Protein AF-A0A8J3CSB4-F1 (afdb_monomer_lite)

Foldseek 3Di:
DPPQQAAPDWWDDDDQWIWAAARSDNVDTAIEGPVLVVVCVVVAPPPRPWHWHWDADPPGDIFIWTQGPPPGIDTPLCSSVVHDPVWDKDQCDPDRRYSYVVRIDTCDPVNVVVVVVVPDDDDPPPPDDPPDDDDDD

Secondary structure (DSSP, 8-state):
--------PPPEEETTEEEEEBTT-TT-EEEEEHHHHHHHHHHSTTGGGSPEEEEE-TTS-EEEEEEETTTEEEEHHHHHHT--TTS-EEESSS-TTB--GGGEEE--HHHHHHHHHHHSPPPP---------PPP-

pLDDT: mean 79.9, std 17.52, range [38.91, 97.62]

Radius of gyration: 22.51 Å; chains: 1; bounding box: 63×38×72 Å

Sequence (137 aa):
MTKSYKTNRTPYFTGPNVYVPISNRSDRWAIIDRVDFYHLQQRIIDVTKLPWFVNRGGGGTEYVRVNIPGVGVTQLSRLIMGEPPHNQIKHLNSDRLDFRRANLGLLDSEDVRRVYKQRLPQPPLDNGSEISATPAG

Organism: NCBI:txid1479486

Structure (mmCIF, N/CA/C/O backbone):
data_AF-A0A8J3CSB4-F1
#
_entry.id   AF-A0A8J3CSB4-F1
#
loop_
_atom_site.group_PDB
_atom_site.id
_atom_site.type_symbol
_atom_site.label_atom_id
_atom_site.label_alt_id
_atom_site.label_comp_id
_atom_site.label_asym_id
_atom_site.label_entity_id
_atom_site.label_seq_id
_atom_site.pdbx_PDB_ins_code
_atom_site.Cartn_x
_atom_site.Cartn_y
_atom_site.Cartn_z
_atom_site.occupancy
_atom_site.B_iso_or_equiv
_atom_site.auth_seq_id
_atom_site.auth_comp_id
_atom_site.auth_asym_id
_atom_site.auth_atom_id
_atom_site.pdbx_PDB_model_num
ATOM 1 N N . MET A 1 1 ? -8.279 25.105 -6.684 1.00 38.91 1 MET A N 1
ATOM 2 C CA . MET A 1 1 ? -9.063 24.620 -5.524 1.00 38.91 1 MET A CA 1
ATOM 3 C C . MET A 1 1 ? -8.829 23.126 -5.343 1.00 38.91 1 MET A C 1
ATOM 5 O O . MET A 1 1 ? -9.387 22.330 -6.087 1.00 38.91 1 MET A O 1
ATOM 9 N N . THR A 1 2 ? -7.977 22.724 -4.403 1.00 42.03 2 THR A N 1
ATOM 10 C CA . THR A 1 2 ? -7.761 21.304 -4.086 1.00 42.03 2 THR A CA 1
ATOM 11 C C . THR A 1 2 ? -8.875 20.871 -3.138 1.00 42.03 2 THR A C 1
ATOM 13 O O . THR A 1 2 ? -8.895 21.302 -1.988 1.00 42.03 2 THR A O 1
ATOM 16 N N . LYS A 1 3 ? -9.844 20.073 -3.609 1.00 47.38 3 LYS A N 1
ATOM 17 C CA . LYS A 1 3 ? -10.844 19.466 -2.717 1.00 47.38 3 LYS A CA 1
ATOM 18 C C . LYS A 1 3 ? -10.093 18.614 -1.689 1.00 47.38 3 LYS A C 1
ATOM 20 O O . LYS A 1 3 ? -9.431 17.644 -2.051 1.00 47.38 3 LYS A O 1
ATOM 25 N N . SER A 1 4 ? -10.140 19.023 -0.424 1.00 47.09 4 SER A N 1
ATOM 26 C CA . SER A 1 4 ? -9.569 18.256 0.680 1.00 47.09 4 SER A CA 1
ATOM 27 C C . SER A 1 4 ? -10.526 17.114 0.992 1.00 47.09 4 SER A C 1
ATOM 29 O O . SER A 1 4 ? -11.551 17.302 1.643 1.00 47.09 4 SER A O 1
ATOM 31 N N . TYR A 1 5 ? -10.239 15.937 0.448 1.00 52.41 5 TYR A N 1
ATOM 32 C CA . TYR A 1 5 ? -10.991 14.731 0.755 1.00 52.41 5 TYR A CA 1
ATOM 33 C C . TYR A 1 5 ? -10.506 14.207 2.113 1.00 52.41 5 TYR A C 1
ATOM 35 O O . TYR A 1 5 ? -9.450 13.582 2.219 1.00 52.41 5 TYR A O 1
ATOM 43 N N . LYS A 1 6 ? -11.256 14.509 3.177 1.00 55.16 6 LYS A N 1
ATOM 44 C CA . LYS A 1 6 ? -11.131 13.814 4.462 1.00 55.16 6 LYS A CA 1
ATOM 45 C C . LYS A 1 6 ? -12.082 12.622 4.429 1.00 55.16 6 LYS A C 1
ATOM 47 O O . LYS A 1 6 ? -13.295 12.792 4.392 1.00 55.16 6 LYS A O 1
ATOM 52 N N . THR A 1 7 ? -11.532 11.414 4.387 1.00 61.78 7 THR A N 1
ATOM 53 C CA . THR A 1 7 ? -12.312 10.181 4.544 1.00 61.78 7 THR A CA 1
ATOM 54 C C . THR A 1 7 ? -12.507 9.914 6.037 1.00 61.78 7 THR A C 1
ATOM 56 O O . THR A 1 7 ? -11.526 9.742 6.747 1.00 61.78 7 THR A O 1
ATOM 59 N N . ASN A 1 8 ? -13.756 9.850 6.513 1.00 68.88 8 ASN A N 1
ATOM 60 C CA . ASN A 1 8 ? -14.084 9.413 7.885 1.00 68.88 8 ASN A CA 1
ATOM 61 C C . ASN A 1 8 ? -14.082 7.880 8.034 1.00 68.88 8 ASN A C 1
ATOM 63 O O . ASN A 1 8 ? -14.470 7.345 9.068 1.00 68.88 8 ASN A O 1
ATOM 67 N N . ARG A 1 9 ? -13.699 7.161 6.976 1.00 85.19 9 ARG A N 1
ATOM 68 C CA . ARG A 1 9 ? -13.636 5.701 6.969 1.00 85.19 9 ARG A CA 1
ATOM 69 C C . ARG A 1 9 ? -12.365 5.247 7.675 1.00 85.19 9 ARG A C 1
ATOM 71 O O . ARG A 1 9 ? -11.304 5.832 7.463 1.00 85.19 9 ARG A O 1
ATOM 78 N N . THR A 1 10 ? -12.481 4.186 8.457 1.00 88.88 10 THR A N 1
ATOM 79 C CA . THR A 1 10 ? -11.363 3.494 9.098 1.00 88.88 10 THR A CA 1
ATOM 80 C C . THR A 1 10 ? -11.033 2.209 8.338 1.00 88.88 10 THR A C 1
ATOM 82 O O . THR A 1 10 ? -11.889 1.687 7.616 1.00 88.88 10 THR A O 1
ATOM 85 N N . PRO A 1 11 ? -9.799 1.689 8.457 1.00 92.88 11 PRO A N 1
ATOM 86 C CA . PRO A 1 11 ? -9.477 0.370 7.935 1.00 92.88 11 PRO A CA 1
ATOM 87 C C . PRO A 1 11 ? -10.389 -0.716 8.518 1.00 92.88 11 PRO A C 1
ATOM 89 O O . PRO A 1 11 ? -10.750 -0.650 9.694 1.00 92.88 11 PRO A O 1
ATOM 92 N N . TYR A 1 12 ? -10.717 -1.734 7.723 1.00 94.69 12 TYR A N 1
ATOM 93 C CA . TYR A 1 12 ? -11.449 -2.912 8.199 1.00 94.69 12 TYR A CA 1
ATOM 94 C C . TYR A 1 12 ? -10.765 -4.217 7.785 1.00 94.69 12 TYR A C 1
ATOM 96 O O . TYR A 1 12 ? -9.978 -4.264 6.839 1.00 94.69 12 TYR A O 1
ATOM 104 N N . PHE A 1 13 ? -11.071 -5.286 8.519 1.00 96.44 13 PHE A N 1
ATOM 105 C CA . PHE A 1 13 ? -10.391 -6.576 8.432 1.00 96.44 13 PHE A CA 1
ATOM 106 C C . PHE A 1 13 ? -11.368 -7.646 7.949 1.00 96.44 13 PHE A C 1
ATOM 108 O O . PHE A 1 13 ? -12.451 -7.792 8.511 1.00 96.44 13 PHE A O 1
ATOM 115 N N . THR A 1 14 ? -10.980 -8.427 6.942 1.00 96.00 14 THR A N 1
ATOM 116 C CA . THR A 1 14 ? -11.764 -9.587 6.491 1.00 96.00 14 THR A CA 1
ATOM 117 C C . THR A 1 14 ? -10.841 -10.698 6.004 1.00 96.00 14 THR A C 1
ATOM 119 O O . THR A 1 14 ? -10.006 -10.502 5.119 1.00 96.00 14 THR A O 1
ATOM 122 N N . GLY A 1 15 ? -10.940 -11.868 6.644 1.00 94.88 15 GLY A N 1
ATOM 123 C CA . GLY A 1 15 ? -10.045 -12.998 6.392 1.00 94.88 15 GLY A CA 1
ATOM 124 C C . GLY A 1 15 ? -8.562 -12.595 6.474 1.00 94.88 15 GLY A C 1
ATOM 125 O O . GLY A 1 15 ? -8.185 -11.873 7.400 1.00 94.88 15 GLY A O 1
ATOM 126 N N . PRO A 1 16 ? -7.712 -12.995 5.516 1.00 96.69 16 PRO A N 1
ATOM 127 C CA . PRO A 1 16 ? -6.290 -12.651 5.526 1.00 96.69 16 PRO A CA 1
ATOM 128 C C . PRO A 1 16 ? -6.004 -11.195 5.135 1.00 96.69 16 PRO A C 1
ATOM 130 O O . PRO A 1 16 ? -4.843 -10.805 5.125 1.00 96.69 16 PRO A O 1
ATOM 133 N N . ASN A 1 17 ? -7.023 -10.384 4.833 1.00 97.56 17 ASN A N 1
ATOM 134 C CA . ASN A 1 17 ? -6.853 -9.074 4.213 1.00 97.56 17 ASN A CA 1
ATOM 135 C C . ASN A 1 17 ? -7.269 -7.925 5.140 1.00 97.56 17 ASN A C 1
ATOM 137 O O . ASN A 1 17 ? -8.152 -8.060 5.998 1.00 97.56 17 ASN A O 1
ATOM 141 N N . VAL A 1 18 ? -6.662 -6.767 4.898 1.00 97.31 18 VAL A N 1
ATOM 142 C CA . VAL A 1 18 ? -7.040 -5.469 5.460 1.00 97.31 18 VAL A CA 1
ATOM 143 C C . VAL A 1 18 ? -7.363 -4.531 4.311 1.00 97.31 18 VAL A C 1
ATOM 145 O O . VAL A 1 18 ? -6.656 -4.489 3.305 1.00 97.31 18 VAL A O 1
ATOM 148 N N . TYR A 1 19 ? -8.444 -3.782 4.468 1.00 96.44 19 TYR A N 1
ATOM 149 C CA . TYR A 1 19 ? -8.913 -2.810 3.498 1.00 96.44 19 TYR A CA 1
ATOM 150 C C . TYR A 1 19 ? -8.696 -1.427 4.082 1.00 96.44 19 TYR A C 1
ATOM 152 O O . TYR A 1 19 ? -9.254 -1.098 5.128 1.00 96.44 19 TYR A O 1
ATOM 160 N N . VAL A 1 20 ? -7.886 -0.614 3.410 1.00 94.69 20 VAL A N 1
ATOM 161 C CA . VAL A 1 20 ? -7.469 0.708 3.884 1.00 94.69 20 VAL A CA 1
ATOM 162 C C . VAL A 1 20 ? -8.036 1.790 2.965 1.00 94.69 20 VAL A C 1
ATOM 164 O O . VAL A 1 20 ? -7.870 1.708 1.747 1.00 94.69 20 VAL A O 1
ATOM 167 N N . PRO A 1 21 ? -8.740 2.802 3.494 1.00 94.44 21 PRO A N 1
ATOM 168 C CA . PRO A 1 21 ? -9.424 3.773 2.654 1.00 94.44 21 PRO A CA 1
ATOM 169 C C . PRO A 1 21 ? -8.428 4.721 1.982 1.00 94.44 21 PRO A C 1
ATOM 171 O O . PRO A 1 21 ? -7.529 5.266 2.623 1.00 94.44 21 PRO A O 1
ATOM 174 N N . ILE A 1 22 ? -8.633 4.984 0.689 1.00 93.69 22 ILE A N 1
ATOM 175 C CA . ILE A 1 22 ? -7.851 5.989 -0.035 1.00 93.69 22 ILE A CA 1
ATOM 176 C C . ILE A 1 22 ? -8.393 7.380 0.298 1.00 93.69 22 ILE A C 1
ATOM 178 O O . ILE A 1 22 ? -9.565 7.685 0.067 1.00 93.69 22 ILE A O 1
ATOM 182 N N . SER A 1 23 ? -7.534 8.250 0.821 1.00 91.56 23 SER A N 1
ATOM 183 C CA . SER A 1 23 ? -7.922 9.569 1.314 1.00 91.56 23 SER A CA 1
ATOM 184 C C . SER A 1 23 ? -8.469 10.467 0.213 1.00 91.56 23 SER A C 1
ATOM 186 O O . SER A 1 23 ? -9.489 11.110 0.418 1.00 91.56 23 SER A O 1
ATOM 188 N N . ASN A 1 24 ? -7.861 10.466 -0.976 1.00 91.31 24 ASN A N 1
ATOM 189 C CA . ASN A 1 24 ? -8.304 11.276 -2.116 1.00 91.31 24 ASN A CA 1
ATOM 190 C C . ASN A 1 24 ? -9.266 10.569 -3.086 1.00 91.31 24 ASN A C 1
ATOM 192 O O . ASN A 1 24 ? -9.489 11.087 -4.180 1.00 91.31 24 ASN A O 1
ATOM 196 N N . ARG A 1 25 ? -9.819 9.405 -2.714 1.00 88.94 25 ARG A N 1
ATOM 197 C CA . ARG A 1 25 ? -10.827 8.658 -3.491 1.00 88.94 25 ARG A CA 1
ATOM 198 C C . ARG A 1 25 ? -11.814 7.968 -2.547 1.00 88.94 25 ARG A C 1
ATOM 200 O O . ARG A 1 25 ? -11.564 6.866 -2.060 1.00 88.94 25 ARG A O 1
ATOM 207 N N . SER A 1 26 ? -12.931 8.638 -2.267 1.00 85.25 26 SER A N 1
ATOM 208 C CA . SER A 1 26 ? -13.919 8.231 -1.254 1.00 85.25 26 SER A CA 1
ATOM 209 C C . SER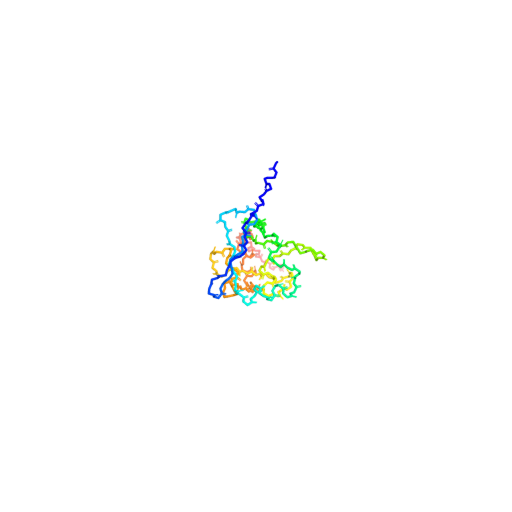 A 1 26 ? -14.643 6.914 -1.544 1.00 85.25 26 SER A C 1
ATOM 211 O O . SER A 1 26 ? -15.299 6.381 -0.660 1.00 85.25 26 SER A O 1
ATOM 213 N N . ASP A 1 27 ? -14.536 6.386 -2.755 1.00 89.12 27 ASP A N 1
ATOM 214 C CA . ASP A 1 27 ? -15.132 5.134 -3.229 1.00 89.12 27 ASP A CA 1
ATOM 215 C C . ASP A 1 27 ? -14.119 3.976 -3.280 1.00 89.12 27 ASP A C 1
ATOM 217 O O . ASP A 1 27 ? -14.490 2.824 -3.481 1.00 89.12 27 ASP A O 1
ATOM 221 N N . ARG A 1 28 ? -12.828 4.256 -3.064 1.00 93.19 28 ARG A N 1
ATOM 222 C CA . ARG A 1 28 ? -11.743 3.286 -3.259 1.00 93.19 28 ARG A CA 1
ATOM 223 C C . ARG A 1 28 ? -11.095 2.864 -1.942 1.00 93.19 28 ARG A C 1
ATOM 225 O O . ARG A 1 28 ? -11.004 3.649 -0.991 1.00 93.19 28 ARG A O 1
ATOM 232 N N . TRP A 1 29 ? -10.600 1.630 -1.941 1.00 95.88 29 TRP A N 1
ATOM 233 C CA . TRP A 1 29 ? -9.859 0.996 -0.855 1.00 95.88 29 TRP A CA 1
ATOM 234 C C . TRP A 1 29 ? -8.608 0.329 -1.424 1.00 95.88 29 TRP A C 1
ATOM 236 O O . TRP A 1 29 ? -8.658 -0.220 -2.521 1.00 95.88 29 TRP A O 1
ATOM 246 N N . ALA A 1 30 ? -7.505 0.391 -0.686 1.00 95.88 30 ALA A N 1
ATOM 247 C CA . ALA A 1 30 ? -6.347 -0.458 -0.902 1.00 95.88 30 ALA A CA 1
ATOM 248 C C . ALA A 1 30 ? -6.519 -1.773 -0.141 1.00 95.88 30 ALA A C 1
ATOM 250 O O . ALA A 1 30 ? -7.010 -1.767 0.987 1.00 95.88 30 ALA A O 1
ATOM 251 N N . ILE A 1 31 ? -6.099 -2.876 -0.747 1.00 97.38 31 ILE A N 1
ATOM 252 C CA . IL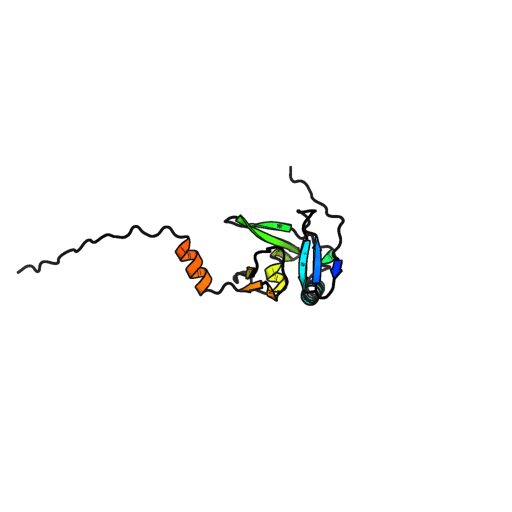E A 1 31 ? -6.112 -4.213 -0.155 1.00 97.38 31 ILE A CA 1
ATOM 253 C C . ILE A 1 31 ? -4.675 -4.566 0.208 1.00 97.38 31 ILE A C 1
ATOM 255 O O . ILE A 1 31 ? -3.779 -4.396 -0.611 1.00 97.38 31 ILE A O 1
ATOM 259 N N . ILE A 1 32 ? -4.439 -5.048 1.420 1.00 96.75 32 ILE A N 1
ATOM 260 C CA . ILE A 1 32 ? -3.118 -5.470 1.896 1.00 96.75 32 ILE A CA 1
ATOM 261 C C . ILE A 1 32 ? -3.260 -6.750 2.718 1.00 96.75 32 ILE A C 1
ATOM 263 O O . ILE A 1 32 ? -4.277 -6.952 3.387 1.00 96.75 32 ILE A O 1
ATOM 267 N N . ASP A 1 33 ? -2.243 -7.611 2.680 1.00 97.62 33 ASP A N 1
ATOM 268 C CA . ASP A 1 33 ? -2.192 -8.780 3.554 1.00 97.62 33 ASP A CA 1
ATOM 269 C C . ASP A 1 33 ? -2.121 -8.338 5.021 1.00 97.62 33 ASP A C 1
ATOM 271 O O . ASP A 1 33 ? -1.387 -7.421 5.396 1.00 97.62 33 ASP A O 1
ATOM 275 N N . ARG A 1 34 ? -2.879 -9.007 5.888 1.00 96.38 34 ARG A N 1
ATOM 276 C CA . ARG A 1 34 ? -2.982 -8.664 7.313 1.00 96.38 34 ARG A CA 1
ATOM 277 C C . ARG A 1 34 ? -1.631 -8.707 8.020 1.00 96.38 34 ARG A C 1
ATOM 279 O O . ARG A 1 34 ? -1.359 -7.850 8.856 1.00 96.38 34 ARG A O 1
ATOM 286 N N . VAL A 1 35 ? -0.784 -9.670 7.664 1.00 95.62 35 VAL A N 1
ATOM 287 C CA . VAL A 1 35 ? 0.579 -9.786 8.200 1.00 95.62 35 VAL A CA 1
ATOM 288 C C . VAL A 1 35 ? 1.413 -8.557 7.831 1.00 95.62 35 VAL A C 1
ATOM 290 O O . VAL A 1 35 ? 2.023 -7.947 8.706 1.00 95.62 35 VAL A O 1
ATOM 293 N N . ASP A 1 36 ? 1.377 -8.135 6.566 1.00 95.12 36 ASP A N 1
ATOM 294 C CA . ASP A 1 36 ? 2.108 -6.951 6.109 1.00 95.12 36 ASP A CA 1
ATOM 295 C C . ASP A 1 36 ? 1.561 -5.665 6.738 1.00 95.12 36 ASP A C 1
ATOM 297 O O . ASP A 1 36 ? 2.337 -4.799 7.138 1.00 95.12 36 ASP A O 1
ATOM 301 N N . PHE A 1 37 ? 0.243 -5.556 6.924 1.00 94.38 37 PHE A N 1
ATOM 302 C CA . PHE A 1 37 ? -0.355 -4.430 7.644 1.00 94.38 37 PHE A CA 1
ATOM 303 C C . PHE A 1 37 ? 0.177 -4.312 9.081 1.00 94.38 37 PHE A C 1
ATOM 305 O O . PHE A 1 37 ? 0.531 -3.217 9.520 1.00 94.38 37 PHE A O 1
ATOM 312 N N . TYR A 1 38 ? 0.294 -5.429 9.806 1.00 93.25 38 TYR A N 1
ATOM 313 C CA . TYR A 1 38 ? 0.878 -5.423 11.150 1.00 93.25 38 TYR A CA 1
ATOM 314 C C . TYR A 1 38 ? 2.373 -5.097 11.141 1.00 93.25 38 TYR A C 1
ATOM 316 O O . TYR A 1 38 ? 2.826 -4.340 11.999 1.00 93.25 38 TYR A O 1
ATOM 324 N N . HIS A 1 39 ? 3.135 -5.587 10.162 1.00 91.69 39 HIS A N 1
ATOM 325 C CA . HIS A 1 39 ? 4.537 -5.191 10.012 1.00 91.69 39 HIS A CA 1
ATOM 326 C C . HIS A 1 39 ? 4.684 -3.684 9.767 1.00 91.69 39 HIS A C 1
ATOM 328 O O . HIS A 1 39 ? 5.581 -3.059 10.334 1.00 91.69 39 HIS A O 1
ATOM 334 N N . LEU A 1 40 ? 3.794 -3.076 8.974 1.00 89.81 40 LEU A N 1
ATOM 335 C CA . LEU A 1 40 ? 3.768 -1.623 8.800 1.00 89.81 40 LEU A CA 1
ATOM 336 C C . LEU A 1 40 ? 3.460 -0.910 10.119 1.00 89.81 40 LEU A C 1
ATOM 338 O O . LEU A 1 40 ? 4.167 0.032 10.454 1.00 89.81 40 LEU A O 1
ATOM 342 N N . GLN A 1 41 ? 2.477 -1.384 10.890 1.00 88.75 41 GLN A N 1
ATOM 343 C CA . GLN A 1 41 ? 2.129 -0.820 12.202 1.00 88.75 41 GLN A CA 1
ATOM 344 C C . GLN A 1 41 ? 3.293 -0.888 13.209 1.00 88.75 41 GLN A C 1
ATOM 346 O O . GLN A 1 41 ? 3.432 -0.005 14.048 1.00 88.75 41 GLN A O 1
ATOM 351 N N . GLN A 1 42 ? 4.124 -1.931 13.148 1.00 86.62 42 GLN A N 1
ATOM 352 C CA . GLN A 1 42 ? 5.294 -2.074 14.024 1.00 86.62 42 GLN A CA 1
ATOM 353 C C . GLN A 1 42 ? 6.455 -1.158 13.617 1.00 86.62 42 GLN A C 1
ATOM 355 O O . GLN A 1 42 ? 7.215 -0.709 14.471 1.00 86.62 42 GLN A O 1
ATOM 360 N N . ARG A 1 43 ? 6.614 -0.898 12.314 1.00 82.25 43 ARG A N 1
ATOM 361 C CA . ARG A 1 43 ? 7.720 -0.095 11.760 1.00 82.25 43 ARG A CA 1
ATOM 362 C C . ARG A 1 43 ? 7.404 1.395 11.687 1.00 82.25 43 ARG A C 1
ATOM 364 O O . ARG A 1 43 ? 8.315 2.216 11.682 1.00 82.25 43 ARG A O 1
ATOM 371 N N . ILE A 1 44 ? 6.128 1.735 11.558 1.00 80.88 44 ILE A N 1
ATOM 372 C CA . ILE A 1 44 ? 5.635 3.081 11.298 1.00 80.88 44 ILE A CA 1
ATOM 373 C C . ILE A 1 44 ? 4.635 3.431 12.397 1.00 80.88 44 ILE A C 1
ATOM 375 O O . ILE A 1 44 ? 3.746 2.639 12.695 1.00 80.88 44 ILE A O 1
ATOM 379 N N . ILE A 1 45 ? 4.751 4.631 12.978 1.00 69.50 45 ILE A N 1
ATOM 380 C CA . ILE A 1 45 ? 3.776 5.136 13.954 1.00 69.50 45 ILE A CA 1
ATOM 381 C C . ILE A 1 45 ? 2.370 5.071 13.341 1.00 69.50 45 ILE A C 1
ATOM 383 O O . ILE A 1 45 ? 2.121 5.650 12.287 1.00 69.50 45 ILE A O 1
ATOM 387 N N . ASP A 1 46 ? 1.491 4.347 14.033 1.00 83.00 46 ASP A N 1
ATOM 388 C CA . ASP A 1 46 ? 0.064 4.145 13.780 1.00 83.00 46 ASP A CA 1
ATOM 389 C C . ASP A 1 46 ? -0.398 4.305 12.319 1.00 83.00 46 ASP A C 1
ATOM 391 O O . ASP A 1 46 ? -0.983 5.322 11.934 1.00 83.00 46 ASP A O 1
ATOM 395 N N . VAL A 1 47 ? -0.179 3.265 11.503 1.00 84.19 47 VAL A N 1
ATOM 396 C CA . VAL A 1 47 ? -0.512 3.241 10.069 1.00 84.19 47 VAL A CA 1
ATOM 397 C C . VAL A 1 47 ? -2.000 3.497 9.808 1.00 84.19 47 VAL A C 1
ATOM 399 O O . VAL A 1 47 ? -2.357 3.988 8.737 1.00 84.19 47 VAL A O 1
ATOM 402 N N . THR A 1 48 ? -2.867 3.226 10.792 1.00 83.81 48 THR A N 1
ATOM 403 C CA . THR A 1 48 ? -4.314 3.484 10.709 1.00 83.81 48 THR A CA 1
ATOM 404 C C . THR A 1 48 ? -4.653 4.974 10.641 1.00 83.81 48 THR A C 1
ATOM 406 O O . THR A 1 48 ? -5.711 5.341 10.130 1.00 83.81 48 THR A O 1
ATOM 409 N N . LYS A 1 49 ? -3.753 5.837 11.128 1.00 84.44 49 LYS A N 1
ATOM 410 C CA . LYS A 1 49 ? -3.902 7.299 11.130 1.00 84.44 49 LYS A CA 1
ATOM 411 C C . LYS A 1 49 ? -3.206 7.968 9.952 1.00 84.44 49 LYS A C 1
ATOM 413 O O . LYS A 1 49 ? -3.354 9.176 9.763 1.00 84.44 49 LYS A O 1
ATOM 418 N N . LEU A 1 50 ? -2.447 7.213 9.160 1.00 86.31 50 LEU A N 1
ATOM 419 C CA . LEU A 1 50 ? -1.740 7.766 8.017 1.00 86.31 50 LEU A CA 1
ATOM 420 C C . LEU A 1 50 ? -2.675 7.871 6.811 1.00 86.31 50 LEU A C 1
ATOM 422 O O . LEU A 1 50 ? -3.283 6.877 6.415 1.00 86.31 50 LEU A O 1
ATOM 426 N N . PRO A 1 51 ? -2.778 9.048 6.175 1.00 89.12 51 PRO A N 1
ATOM 427 C CA . PRO A 1 51 ? -3.569 9.191 4.965 1.00 89.12 51 PRO A CA 1
ATOM 428 C C . PRO A 1 51 ? -2.853 8.555 3.764 1.00 89.12 51 PRO A C 1
ATOM 430 O O . PRO A 1 51 ? -1.675 8.820 3.503 1.00 89.12 51 PRO A O 1
ATOM 433 N N . TRP A 1 52 ? -3.574 7.712 3.021 1.00 91.94 52 TRP A N 1
ATOM 434 C CA . TRP A 1 52 ? -3.078 7.016 1.831 1.00 91.94 52 TRP A CA 1
ATOM 435 C C . TRP A 1 52 ? -3.623 7.709 0.585 1.00 91.94 52 TRP A C 1
ATOM 437 O O . TRP A 1 52 ? -4.835 7.838 0.418 1.00 91.94 52 TRP A O 1
ATOM 447 N N . PHE A 1 53 ? -2.749 8.156 -0.313 1.00 93.31 53 PHE A N 1
ATOM 448 C CA . PHE A 1 53 ? -3.158 8.924 -1.492 1.00 93.31 53 PHE A CA 1
ATOM 449 C C . PHE A 1 53 ? -2.795 8.201 -2.774 1.00 93.31 53 PHE A C 1
ATOM 451 O O . PHE A 1 53 ? -1.644 7.809 -2.953 1.00 93.31 53 PHE A O 1
ATOM 458 N N . VAL A 1 54 ? -3.736 8.123 -3.712 1.00 93.38 54 VAL A N 1
ATOM 459 C CA . VAL A 1 54 ? -3.415 7.742 -5.088 1.00 93.38 54 VAL A CA 1
ATOM 460 C C . VAL A 1 54 ? -2.825 8.946 -5.808 1.00 93.38 54 VAL A C 1
ATOM 462 O O . VAL A 1 54 ? -3.459 9.996 -5.911 1.00 93.38 54 VAL A O 1
ATOM 465 N N . ASN A 1 55 ? -1.623 8.774 -6.335 1.00 92.50 55 ASN A N 1
ATOM 466 C CA . ASN A 1 55 ? -0.925 9.727 -7.179 1.00 92.50 55 ASN A CA 1
ATOM 467 C C . ASN A 1 55 ? -0.758 9.163 -8.591 1.00 92.50 55 ASN A C 1
ATOM 469 O O . ASN A 1 55 ? -0.828 7.955 -8.799 1.00 92.50 55 ASN A O 1
ATOM 473 N N . ARG A 1 56 ? -0.486 10.047 -9.554 1.00 87.75 56 ARG A N 1
ATOM 474 C CA . ARG A 1 56 ? -0.077 9.686 -10.916 1.00 87.75 56 ARG A CA 1
ATOM 475 C C . ARG A 1 56 ? 1.389 10.042 -11.119 1.00 87.75 56 ARG A C 1
ATOM 477 O O . ARG A 1 56 ? 1.805 11.149 -10.784 1.00 87.75 56 ARG A O 1
ATOM 484 N N . GLY A 1 57 ? 2.170 9.087 -11.609 1.00 80.25 57 GLY A N 1
ATOM 485 C CA . GLY A 1 57 ? 3.557 9.284 -12.019 1.00 80.25 57 GLY A CA 1
ATOM 486 C C . GLY A 1 57 ? 3.666 9.761 -13.467 1.00 80.25 57 GLY A C 1
ATOM 487 O O . GLY A 1 57 ? 2.665 9.882 -14.179 1.00 80.25 57 GLY A O 1
ATOM 488 N N . GLY A 1 58 ? 4.902 9.994 -13.916 1.00 71.56 58 GLY A N 1
ATOM 489 C CA . GLY A 1 58 ? 5.189 10.234 -15.331 1.00 71.56 58 GLY A CA 1
ATOM 490 C C . GLY A 1 58 ? 4.710 9.058 -16.190 1.00 71.56 58 GLY A C 1
ATOM 491 O O . GLY A 1 58 ? 4.923 7.900 -15.836 1.00 71.56 58 GLY A O 1
ATOM 492 N N . GLY A 1 59 ? 4.011 9.349 -17.290 1.00 71.25 59 GLY A N 1
ATOM 493 C CA . GLY A 1 59 ? 3.407 8.327 -18.156 1.00 71.25 59 GLY A CA 1
ATOM 494 C C . GLY A 1 59 ? 2.043 7.797 -17.693 1.00 71.25 59 GLY A C 1
ATOM 495 O O . GLY A 1 59 ? 1.571 6.808 -18.243 1.00 71.25 59 GLY A O 1
ATOM 496 N N . GLY A 1 60 ? 1.405 8.428 -16.698 1.00 77.25 60 GLY A N 1
ATOM 497 C CA . GLY A 1 60 ? 0.016 8.144 -16.309 1.00 77.25 60 GLY A CA 1
ATOM 498 C C . GLY A 1 60 ? -0.172 6.996 -15.312 1.00 77.25 60 GLY A C 1
ATOM 499 O O . GLY A 1 60 ? -1.297 6.746 -14.885 1.00 77.25 60 GLY A O 1
ATOM 500 N N . THR A 1 61 ? 0.905 6.328 -14.894 1.00 81.50 61 THR A N 1
ATOM 501 C CA . THR A 1 61 ? 0.841 5.207 -13.946 1.00 81.50 61 THR A CA 1
ATOM 502 C C . THR A 1 61 ? 0.387 5.671 -12.563 1.00 81.50 61 THR A C 1
ATOM 504 O O . THR A 1 61 ? 1.008 6.548 -11.960 1.00 81.50 61 THR A O 1
ATOM 507 N N . GLU A 1 62 ? -0.677 5.063 -12.040 1.00 88.81 62 GLU A N 1
ATOM 508 C CA . GLU A 1 62 ? -1.163 5.318 -10.683 1.00 88.81 62 GLU A CA 1
ATOM 509 C C . GLU A 1 62 ? -0.368 4.520 -9.641 1.00 88.81 62 GLU A C 1
ATOM 511 O O . GLU A 1 62 ? -0.029 3.357 -9.860 1.00 88.81 62 GLU A O 1
ATOM 516 N N . TYR A 1 63 ? -0.078 5.149 -8.503 1.00 90.00 63 TYR A N 1
ATOM 517 C CA . TYR A 1 63 ? 0.562 4.522 -7.345 1.00 90.00 63 TYR A CA 1
ATOM 518 C C . TYR A 1 63 ? 0.002 5.102 -6.047 1.00 90.00 63 TYR A C 1
ATOM 520 O O . TYR A 1 63 ? -0.468 6.241 -6.022 1.00 90.00 63 TYR A O 1
ATOM 528 N N . VAL A 1 64 ? 0.079 4.348 -4.949 1.00 93.38 64 VAL A N 1
ATOM 529 C CA . VAL A 1 64 ? -0.293 4.856 -3.622 1.00 93.38 64 VAL A CA 1
ATOM 530 C C . VAL A 1 64 ? 0.941 5.386 -2.904 1.00 93.38 64 VAL A C 1
ATOM 532 O O . VAL A 1 64 ? 1.942 4.680 -2.759 1.00 93.38 64 VAL A O 1
ATOM 535 N N . ARG A 1 65 ? 0.865 6.637 -2.445 1.00 93.12 65 ARG A N 1
ATOM 536 C CA . ARG A 1 65 ? 1.845 7.246 -1.545 1.00 93.12 65 ARG A CA 1
ATOM 537 C C . ARG A 1 65 ? 1.311 7.327 -0.123 1.00 93.12 65 ARG A C 1
ATOM 539 O O . ARG A 1 65 ? 0.120 7.563 0.093 1.00 93.12 65 ARG A O 1
ATOM 546 N N . VAL A 1 66 ? 2.233 7.229 0.820 1.00 90.94 66 VAL A N 1
ATOM 547 C CA . VAL A 1 66 ? 2.005 7.457 2.245 1.00 90.94 66 VAL A CA 1
ATOM 548 C C . VAL A 1 66 ? 2.979 8.538 2.702 1.00 90.94 66 VAL A C 1
ATOM 550 O O . VAL A 1 66 ? 4.136 8.552 2.275 1.00 90.94 66 VAL A O 1
ATOM 553 N N . ASN A 1 67 ? 2.505 9.471 3.527 1.00 88.00 67 ASN A N 1
ATOM 554 C CA . ASN A 1 67 ? 3.364 10.447 4.191 1.00 88.00 67 ASN A CA 1
ATOM 555 C C . ASN A 1 67 ? 3.623 9.973 5.621 1.00 88.00 67 ASN A C 1
ATOM 557 O O . ASN A 1 67 ? 2.694 9.951 6.427 1.00 88.00 67 ASN A O 1
ATOM 561 N N . ILE A 1 68 ? 4.857 9.574 5.910 1.00 86.06 68 ILE A N 1
ATOM 562 C CA . ILE A 1 68 ? 5.265 9.089 7.224 1.00 86.06 68 ILE A CA 1
ATOM 563 C C . ILE A 1 68 ? 5.853 10.269 8.014 1.00 86.06 68 ILE A C 1
ATOM 565 O O . ILE A 1 68 ? 6.866 10.834 7.587 1.00 86.06 68 ILE A O 1
ATOM 569 N N . PRO A 1 69 ? 5.270 10.647 9.168 1.00 81.75 69 PRO A N 1
ATOM 570 C CA . PRO A 1 69 ? 5.815 11.701 10.020 1.00 81.75 69 PRO A CA 1
ATOM 571 C C . PRO A 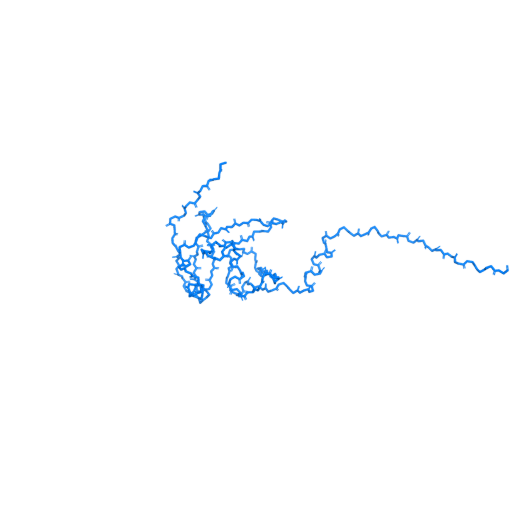1 69 ? 7.281 11.433 10.386 1.00 81.75 69 PRO A C 1
ATOM 573 O O . PRO A 1 69 ? 7.626 10.334 10.805 1.00 81.75 69 PRO A O 1
ATOM 576 N N . GLY A 1 70 ? 8.148 12.430 10.198 1.00 82.44 70 GLY A N 1
ATOM 577 C CA . GLY A 1 70 ? 9.583 12.330 10.497 1.00 82.44 70 GLY A CA 1
ATOM 578 C C . GLY A 1 70 ? 10.434 11.576 9.464 1.00 82.44 70 GLY A C 1
ATOM 579 O O . GLY A 1 70 ? 11.651 11.710 9.498 1.00 82.44 70 GLY A O 1
ATOM 580 N N . VAL A 1 71 ? 9.827 10.842 8.524 1.00 84.19 71 VAL A N 1
ATOM 581 C CA . VAL A 1 71 ? 10.546 10.108 7.458 1.00 84.19 71 VAL A CA 1
ATOM 582 C C . VAL A 1 71 ? 10.316 10.740 6.083 1.00 84.19 71 VAL A C 1
ATOM 584 O O . VAL A 1 71 ? 11.230 10.807 5.266 1.00 84.19 71 VAL A O 1
ATOM 587 N N . GLY A 1 72 ? 9.104 11.235 5.822 1.00 86.94 72 GLY A N 1
ATOM 588 C CA . GLY A 1 72 ? 8.716 11.850 4.555 1.00 86.94 72 GLY A CA 1
ATOM 589 C C . GLY A 1 72 ? 7.787 10.979 3.708 1.00 86.94 72 GLY A C 1
ATOM 590 O O . GLY A 1 72 ? 7.100 10.080 4.196 1.00 86.94 72 GLY A O 1
ATOM 591 N N . VAL A 1 73 ? 7.723 11.286 2.411 1.00 89.00 73 VAL A N 1
ATOM 592 C CA . VAL A 1 73 ? 6.788 10.652 1.470 1.00 89.00 73 VAL A CA 1
ATOM 593 C C . VAL A 1 73 ? 7.427 9.434 0.815 1.00 89.00 73 VAL A C 1
ATOM 595 O O . VAL A 1 73 ? 8.518 9.523 0.260 1.00 89.00 73 VAL A O 1
ATOM 598 N N . THR A 1 74 ? 6.711 8.313 0.802 1.00 89.81 74 THR A N 1
ATOM 599 C CA . THR A 1 74 ? 7.161 7.076 0.150 1.00 89.81 74 THR A CA 1
ATOM 600 C C . THR A 1 74 ? 6.008 6.337 -0.534 1.00 89.81 74 THR A C 1
ATOM 602 O O . THR A 1 74 ? 4.833 6.646 -0.317 1.00 89.81 74 THR A O 1
ATOM 605 N N . GLN A 1 75 ? 6.336 5.377 -1.400 1.00 91.94 75 GLN A N 1
ATOM 606 C CA . GLN A 1 75 ? 5.355 4.525 -2.075 1.00 91.94 75 GLN A CA 1
ATOM 607 C C . GLN A 1 75 ? 4.986 3.334 -1.189 1.00 91.94 75 GLN A C 1
ATOM 609 O O . GLN A 1 75 ? 5.863 2.672 -0.636 1.00 91.94 75 GLN A O 1
ATOM 614 N N . LEU A 1 76 ? 3.693 3.025 -1.101 1.00 93.12 76 LEU A N 1
ATOM 615 C CA . LEU A 1 76 ? 3.193 1.946 -0.248 1.00 93.12 76 LEU A CA 1
ATOM 616 C C . LEU A 1 76 ? 3.768 0.574 -0.633 1.00 93.12 76 LEU A C 1
ATOM 618 O O . LEU A 1 76 ? 4.196 -0.177 0.237 1.00 93.12 76 LEU A O 1
ATOM 622 N N . SER A 1 77 ? 3.839 0.271 -1.931 1.00 93.88 77 SER A N 1
ATOM 623 C CA . SER A 1 77 ? 4.402 -0.990 -2.430 1.00 93.88 77 SER A CA 1
ATOM 624 C C . SER A 1 77 ? 5.844 -1.213 -1.961 1.00 93.88 77 SER A C 1
ATOM 626 O O . SER A 1 77 ? 6.209 -2.336 -1.626 1.00 93.88 77 SER A O 1
ATOM 628 N N . ARG A 1 78 ? 6.648 -0.145 -1.853 1.00 91.50 78 ARG A N 1
ATOM 629 C CA . ARG A 1 78 ? 8.032 -0.212 -1.350 1.00 91.50 78 ARG A CA 1
ATOM 630 C C . ARG A 1 78 ? 8.096 -0.550 0.124 1.00 91.50 78 ARG A C 1
ATOM 632 O O . ARG A 1 78 ? 8.911 -1.375 0.516 1.00 91.50 78 ARG A O 1
ATOM 639 N N . LEU A 1 79 ? 7.224 0.057 0.924 1.00 91.38 79 LEU A N 1
ATOM 640 C CA . LEU A 1 79 ? 7.144 -0.239 2.352 1.00 91.38 79 LEU A CA 1
ATOM 641 C C . LEU A 1 79 ? 6.785 -1.704 2.606 1.00 91.38 79 LEU A C 1
ATOM 643 O O . LEU A 1 79 ? 7.378 -2.334 3.477 1.00 91.38 79 LEU A O 1
ATOM 647 N N . ILE A 1 80 ? 5.842 -2.238 1.826 1.00 93.25 80 ILE A N 1
ATOM 648 C CA . ILE A 1 80 ? 5.374 -3.623 1.946 1.00 93.25 80 ILE A CA 1
ATOM 649 C C . ILE A 1 80 ? 6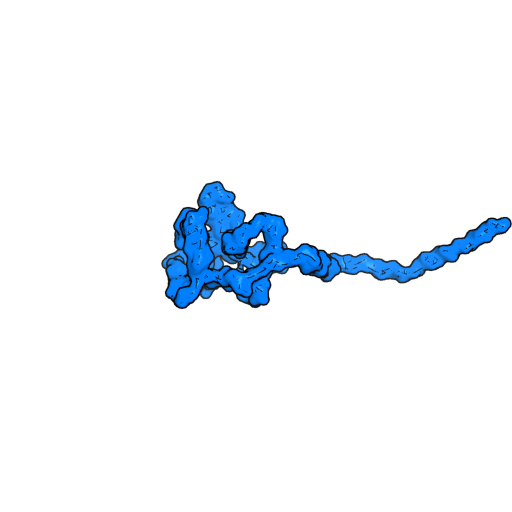.466 -4.605 1.534 1.00 93.25 80 ILE A C 1
ATOM 651 O O . ILE A 1 80 ? 6.714 -5.571 2.251 1.00 93.25 80 ILE A O 1
ATOM 655 N N . MET A 1 81 ? 7.139 -4.355 0.409 1.00 93.19 81 MET A N 1
ATOM 656 C CA . MET A 1 81 ? 8.201 -5.239 -0.079 1.00 93.19 81 MET A CA 1
ATOM 657 C C . MET A 1 81 ? 9.515 -5.075 0.703 1.00 93.19 81 MET A C 1
ATOM 659 O O . MET A 1 81 ? 10.331 -5.987 0.709 1.00 93.19 81 MET A O 1
ATOM 663 N N . GLY A 1 82 ? 9.712 -3.955 1.409 1.00 90.50 82 GLY A N 1
ATOM 664 C CA . GLY A 1 82 ? 10.962 -3.656 2.114 1.00 90.50 82 GLY A CA 1
ATOM 665 C C . GLY A 1 82 ? 12.110 -3.280 1.174 1.00 90.50 82 GLY A C 1
ATOM 666 O O . GLY A 1 82 ? 13.269 -3.505 1.502 1.00 90.50 82 GLY A O 1
ATOM 667 N N . GLU A 1 83 ? 11.789 -2.722 0.007 1.00 90.69 83 GLU A N 1
ATOM 668 C CA . GLU A 1 83 ? 12.739 -2.535 -1.093 1.00 90.69 83 GLU A CA 1
ATOM 669 C C . GLU A 1 83 ? 13.309 -1.109 -1.147 1.00 90.69 83 GLU A C 1
ATOM 671 O O . GLU A 1 83 ? 12.570 -0.132 -0.945 1.00 90.69 83 GLU A O 1
ATOM 676 N N . PRO A 1 84 ? 14.603 -0.948 -1.480 1.00 85.81 84 PRO A N 1
ATOM 677 C CA . PRO A 1 84 ? 15.247 0.354 -1.565 1.00 85.81 84 PRO A CA 1
ATOM 678 C C . PRO A 1 84 ? 14.724 1.189 -2.752 1.00 85.81 84 PRO A C 1
ATOM 680 O O . PRO A 1 84 ? 14.165 0.641 -3.706 1.00 85.81 84 PRO A O 1
ATOM 683 N N . PRO A 1 85 ? 14.937 2.524 -2.758 1.00 80.81 85 PRO A N 1
ATOM 684 C CA . PRO A 1 85 ? 14.386 3.443 -3.765 1.00 80.81 85 PRO A CA 1
ATOM 685 C C . PRO A 1 85 ? 14.729 3.126 -5.231 1.00 80.81 85 PRO A C 1
ATOM 687 O O . PRO A 1 85 ? 13.957 3.464 -6.129 1.00 80.81 85 PRO A O 1
ATOM 690 N N . HIS A 1 86 ? 15.864 2.477 -5.493 1.00 82.50 86 HIS A N 1
ATOM 691 C CA . HIS A 1 86 ? 16.302 2.152 -6.852 1.00 82.50 86 HIS A CA 1
ATOM 692 C C . HIS A 1 86 ? 15.574 0.937 -7.447 1.00 82.50 86 HIS A C 1
ATOM 694 O O . HIS A 1 86 ? 15.423 0.860 -8.665 1.00 82.50 86 HIS A O 1
ATOM 700 N N . ASN A 1 87 ? 15.050 0.037 -6.610 1.00 85.50 87 ASN A N 1
ATOM 701 C CA . ASN A 1 87 ? 14.316 -1.133 -7.081 1.00 85.50 87 ASN A CA 1
ATOM 702 C C . ASN A 1 87 ? 12.921 -0.725 -7.547 1.00 85.50 87 ASN A C 1
ATOM 704 O O . ASN A 1 87 ? 12.200 -0.017 -6.842 1.00 85.50 87 ASN A O 1
ATOM 708 N N . GLN A 1 88 ? 12.535 -1.134 -8.753 1.00 86.81 88 GLN A N 1
ATOM 709 C CA . GLN A 1 88 ? 11.198 -0.867 -9.273 1.00 86.81 88 GLN A CA 1
ATOM 710 C C . GLN A 1 88 ? 10.267 -2.016 -8.898 1.00 86.81 88 GLN A C 1
ATOM 712 O O . GLN A 1 88 ? 10.601 -3.179 -9.099 1.00 86.81 88 GLN A O 1
ATOM 717 N N . ILE A 1 89 ? 9.089 -1.688 -8.370 1.00 90.38 89 ILE A N 1
ATOM 718 C CA . ILE A 1 89 ? 8.066 -2.673 -8.007 1.00 90.38 89 ILE A CA 1
ATOM 719 C C . ILE A 1 89 ? 6.930 -2.573 -9.019 1.00 90.38 89 ILE A C 1
ATOM 721 O O . ILE A 1 89 ? 6.394 -1.486 -9.254 1.00 90.38 89 ILE A O 1
ATOM 725 N N . LYS A 1 90 ? 6.549 -3.706 -9.605 1.00 90.88 90 LYS A N 1
ATOM 726 C CA . LYS A 1 90 ? 5.382 -3.848 -10.476 1.00 90.88 90 LYS A CA 1
ATOM 727 C C . LYS A 1 90 ? 4.232 -4.516 -9.728 1.00 90.88 90 LYS A C 1
ATOM 729 O O . LYS A 1 90 ? 4.447 -5.378 -8.882 1.00 90.88 90 LYS A O 1
ATOM 734 N N . HIS A 1 91 ? 3.011 -4.124 -10.085 1.00 91.81 91 HIS A N 1
ATOM 735 C CA . HIS A 1 91 ? 1.828 -4.922 -9.779 1.00 91.81 91 HIS A CA 1
ATOM 736 C C . HIS A 1 91 ? 1.729 -6.022 -10.836 1.00 91.81 91 HIS A C 1
ATOM 738 O O . HIS A 1 91 ? 1.857 -5.735 -12.029 1.00 91.81 91 HIS A O 1
ATOM 744 N N . LEU A 1 92 ? 1.549 -7.262 -10.393 1.00 92.69 92 LEU A N 1
ATOM 745 C CA . LEU A 1 92 ? 1.398 -8.437 -11.252 1.00 92.69 92 LEU A CA 1
ATOM 746 C C . LEU A 1 92 ? -0.032 -8.564 -11.792 1.00 92.69 92 LEU A C 1
ATOM 748 O O . LEU A 1 92 ? -0.243 -9.173 -12.836 1.00 92.69 92 LEU A O 1
ATOM 752 N N . ASN A 1 93 ? -1.002 -7.954 -11.108 1.00 92.25 93 ASN A N 1
ATOM 753 C CA . ASN A 1 93 ? -2.385 -7.852 -11.553 1.00 92.25 93 ASN A CA 1
ATOM 754 C C . ASN A 1 93 ? -2.702 -6.444 -12.103 1.00 92.25 93 ASN A C 1
ATOM 756 O O . ASN A 1 93 ? -1.883 -5.522 -12.068 1.00 92.25 93 ASN A O 1
ATOM 760 N N . SER A 1 94 ? -3.915 -6.269 -12.631 1.00 90.19 94 SER A N 1
ATOM 761 C CA . SER A 1 94 ? -4.385 -4.980 -13.150 1.00 90.19 94 SER A CA 1
ATOM 762 C C . SER A 1 94 ? -4.844 -4.003 -12.060 1.00 90.19 94 SER A C 1
ATOM 764 O O . SER A 1 94 ? -5.071 -2.830 -12.364 1.00 90.19 94 SER A O 1
ATOM 766 N N . ASP A 1 95 ? -4.990 -4.449 -10.807 1.00 92.06 95 ASP A N 1
ATOM 767 C CA . ASP A 1 95 ? -5.478 -3.610 -9.714 1.00 92.06 95 ASP A CA 1
ATOM 768 C C . ASP A 1 95 ? -4.329 -2.921 -8.968 1.00 92.06 95 ASP A C 1
ATOM 770 O O . ASP A 1 95 ? -3.637 -3.488 -8.125 1.00 92.06 95 ASP A O 1
ATOM 774 N N . ARG A 1 96 ? -4.167 -1.624 -9.241 1.00 92.00 96 ARG A N 1
ATOM 775 C CA . ARG A 1 96 ? -3.152 -0.769 -8.603 1.00 92.00 96 ARG A CA 1
ATOM 776 C C . ARG A 1 96 ? -3.425 -0.470 -7.131 1.00 92.00 96 ARG A C 1
ATOM 778 O O . ARG A 1 96 ? -2.610 0.197 -6.496 1.00 92.00 96 ARG A O 1
ATOM 785 N N . LEU A 1 97 ? -4.566 -0.909 -6.603 1.00 95.69 97 LEU A N 1
ATOM 786 C CA . LEU A 1 97 ? -4.895 -0.819 -5.185 1.00 95.69 97 LEU A CA 1
ATOM 787 C C . LEU A 1 97 ? -4.774 -2.161 -4.460 1.00 95.69 97 LEU A C 1
ATOM 789 O O . LEU A 1 97 ? -4.973 -2.202 -3.249 1.00 95.69 97 LEU A O 1
ATOM 793 N N . ASP A 1 98 ? -4.412 -3.233 -5.161 1.00 96.56 98 ASP A N 1
ATOM 794 C CA . ASP A 1 98 ? -4.146 -4.531 -4.558 1.00 96.56 98 ASP A CA 1
ATOM 795 C C . ASP A 1 98 ? -2.655 -4.657 -4.229 1.00 96.56 98 ASP A C 1
ATOM 797 O O . ASP A 1 98 ? -1.810 -4.865 -5.101 1.00 96.56 98 ASP A O 1
ATOM 801 N N . PHE A 1 99 ? -2.340 -4.476 -2.951 1.00 96.75 99 PHE A N 1
ATOM 802 C CA . PHE A 1 99 ? -0.998 -4.534 -2.381 1.00 96.75 99 PHE A CA 1
ATOM 803 C C . PHE A 1 99 ? -0.739 -5.823 -1.600 1.00 96.75 99 PHE A C 1
ATOM 805 O O . PHE A 1 99 ? 0.198 -5.878 -0.802 1.00 96.75 99 PHE A O 1
ATOM 812 N N . ARG A 1 100 ? -1.549 -6.867 -1.804 1.00 96.88 100 ARG A N 1
ATOM 813 C CA . ARG A 1 100 ? -1.193 -8.203 -1.314 1.00 96.88 100 ARG A CA 1
ATOM 814 C C . ARG A 1 100 ? 0.131 -8.611 -1.945 1.00 96.88 100 ARG A C 1
ATOM 816 O O . ARG A 1 100 ? 0.337 -8.393 -3.141 1.00 96.88 100 ARG A O 1
ATOM 823 N N . ARG A 1 101 ? 1.034 -9.204 -1.169 1.00 94.50 101 ARG A N 1
ATOM 824 C CA . ARG A 1 101 ? 2.410 -9.486 -1.601 1.00 94.50 101 ARG A CA 1
ATOM 825 C C . ARG A 1 101 ? 2.452 -10.400 -2.826 1.00 94.50 101 ARG A C 1
ATOM 827 O O . ARG A 1 101 ? 3.285 -10.200 -3.700 1.00 94.50 101 ARG A O 1
ATOM 834 N N . ALA A 1 102 ? 1.491 -11.318 -2.945 1.00 95.06 102 ALA A N 1
ATOM 835 C CA . ALA A 1 102 ? 1.309 -12.171 -4.123 1.00 95.06 102 ALA A CA 1
ATOM 836 C C . ALA A 1 102 ? 1.025 -11.398 -5.431 1.00 95.06 102 ALA A C 1
ATOM 838 O O . ALA A 1 102 ? 1.186 -11.953 -6.513 1.00 95.06 102 ALA A O 1
ATOM 839 N N . ASN A 1 103 ? 0.615 -10.128 -5.345 1.00 96.12 103 ASN A N 1
ATOM 840 C CA . ASN A 1 103 ? 0.343 -9.251 -6.485 1.00 96.12 103 ASN A CA 1
ATOM 841 C C . ASN A 1 103 ? 1.451 -8.221 -6.730 1.00 96.12 103 ASN A C 1
ATOM 843 O O . ASN A 1 103 ? 1.300 -7.369 -7.607 1.00 96.12 103 AS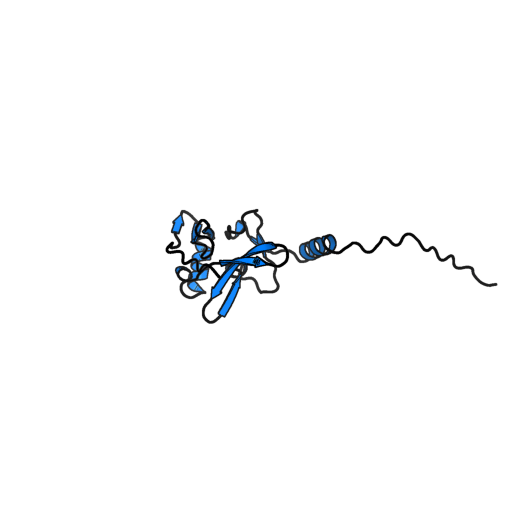N A O 1
ATOM 847 N N . LEU A 1 104 ? 2.559 -8.284 -5.991 1.00 94.69 104 LEU A N 1
ATOM 848 C CA . LEU A 1 104 ? 3.709 -7.400 -6.146 1.00 94.69 104 LEU A CA 1
ATOM 849 C C . LEU A 1 104 ? 4.920 -8.201 -6.629 1.00 94.69 104 LEU A C 1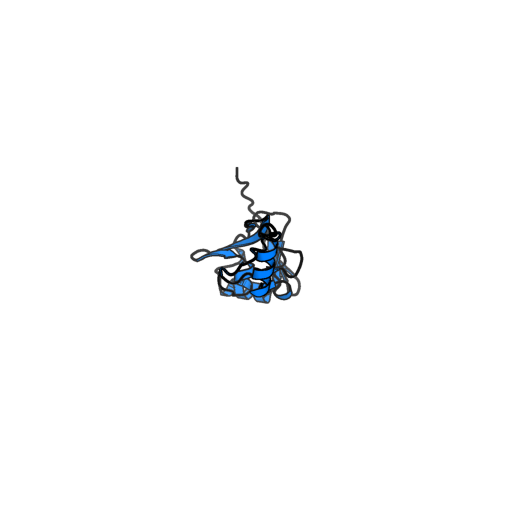
ATOM 851 O O . LEU A 1 104 ? 5.121 -9.351 -6.254 1.00 94.69 104 LEU A O 1
ATOM 855 N N . GLY A 1 105 ? 5.753 -7.582 -7.457 1.00 92.75 105 GLY A N 1
ATOM 856 C CA . GLY A 1 105 ? 7.009 -8.177 -7.900 1.00 92.75 105 GLY A CA 1
ATOM 857 C C . GLY A 1 105 ? 8.056 -7.119 -8.197 1.00 92.75 105 GLY A C 1
ATOM 858 O O . GLY A 1 105 ? 7.722 -5.967 -8.478 1.00 92.75 105 GLY A O 1
ATOM 859 N N . LEU A 1 106 ? 9.326 -7.505 -8.155 1.00 90.88 106 LEU A N 1
ATOM 860 C CA . LEU A 1 106 ? 10.404 -6.655 -8.642 1.00 90.88 106 LEU A CA 1
ATOM 861 C C . LEU A 1 106 ? 10.377 -6.630 -10.172 1.00 90.88 106 LEU A C 1
ATOM 863 O O . LEU A 1 106 ? 10.129 -7.642 -10.831 1.00 90.88 106 LEU A O 1
ATOM 867 N N . LEU A 1 107 ? 10.570 -5.448 -10.746 1.00 83.12 107 LEU A N 1
ATOM 868 C CA . LEU A 1 107 ? 10.847 -5.320 -12.165 1.00 83.12 107 LEU A CA 1
ATOM 869 C C . LEU A 1 107 ? 12.315 -5.691 -12.353 1.00 83.12 107 LEU A C 1
ATOM 871 O O . LEU A 1 107 ? 13.197 -4.998 -11.844 1.00 83.12 107 LEU A O 1
ATOM 875 N N . ASP A 1 108 ? 12.559 -6.800 -13.040 1.00 73.19 108 ASP A N 1
ATOM 876 C CA . ASP A 1 108 ? 13.918 -7.264 -13.260 1.00 73.19 108 ASP A CA 1
ATOM 877 C C . ASP A 1 108 ? 14.679 -6.281 -14.165 1.00 73.19 108 ASP A C 1
ATOM 879 O O . ASP A 1 108 ? 14.099 -5.592 -15.011 1.00 73.19 108 ASP A O 1
ATOM 883 N N . SER A 1 109 ? 15.991 -6.190 -13.993 1.00 60.50 109 SER A N 1
ATOM 884 C CA . SER A 1 109 ? 16.833 -5.231 -14.727 1.00 60.50 109 SER A CA 1
ATOM 885 C C . SER A 1 109 ? 16.808 -5.448 -16.256 1.00 60.50 109 SER A C 1
ATOM 887 O O . SER A 1 109 ? 16.885 -4.489 -17.032 1.00 60.50 109 SER A O 1
ATOM 889 N N . GLU A 1 110 ? 16.587 -6.688 -16.698 1.00 59.47 110 GLU A N 1
ATOM 890 C CA . GLU A 1 110 ? 16.328 -7.063 -18.097 1.00 59.47 110 GLU A CA 1
ATOM 891 C C . GLU A 1 110 ? 14.955 -6.567 -18.604 1.00 59.47 110 GLU A C 1
ATOM 893 O O . GLU A 1 110 ? 14.850 -6.052 -19.725 1.00 59.47 110 GLU A O 1
ATOM 898 N N . ASP A 1 111 ? 13.909 -6.627 -17.769 1.00 58.22 111 ASP A N 1
ATOM 899 C CA . ASP A 1 111 ? 12.574 -6.095 -18.089 1.00 58.22 111 ASP A CA 1
ATOM 900 C C . ASP A 1 111 ? 12.624 -4.566 -18.257 1.00 58.22 111 ASP A C 1
ATOM 902 O O . ASP A 1 111 ? 12.016 -4.018 -19.182 1.00 58.22 111 ASP A O 1
ATOM 906 N N . VAL A 1 112 ? 13.398 -3.870 -17.413 1.00 56.38 112 VAL A N 1
ATOM 907 C CA . VAL A 1 112 ? 13.628 -2.417 -17.523 1.00 56.38 112 VAL A CA 1
ATOM 908 C C . VAL A 1 112 ? 14.238 -2.078 -18.885 1.00 56.38 112 VAL A C 1
ATOM 910 O O . VAL A 1 112 ? 13.725 -1.201 -19.583 1.00 56.38 112 VAL A O 1
ATOM 913 N N . ARG A 1 113 ? 15.286 -2.798 -19.316 1.00 56.38 113 ARG A N 1
ATOM 914 C CA . ARG A 1 113 ? 15.909 -2.606 -20.640 1.00 56.38 113 ARG A CA 1
ATOM 915 C C . ARG A 1 113 ? 14.927 -2.837 -21.785 1.00 56.38 113 ARG A C 1
ATOM 917 O O . ARG A 1 113 ? 14.944 -2.078 -22.754 1.00 56.38 113 ARG A O 1
ATOM 924 N N . ARG A 1 114 ? 14.067 -3.853 -21.688 1.00 57.12 114 ARG A N 1
ATOM 925 C CA . ARG A 1 114 ? 13.070 -4.167 -22.724 1.00 57.12 114 ARG A CA 1
ATOM 926 C C . ARG A 1 114 ? 12.003 -3.076 -22.842 1.00 57.12 114 ARG A C 1
ATOM 928 O O . ARG A 1 114 ? 11.714 -2.633 -23.952 1.00 57.12 114 ARG A O 1
ATOM 935 N N . VAL A 1 115 ? 11.484 -2.587 -21.714 1.00 59.53 115 VAL A N 1
ATOM 936 C CA . VAL A 1 115 ? 10.510 -1.480 -21.681 1.00 59.53 115 VAL A CA 1
ATOM 937 C C . VAL A 1 115 ? 11.130 -0.176 -22.196 1.00 59.53 115 VAL A C 1
ATOM 939 O O . VAL A 1 115 ? 10.478 0.559 -22.936 1.00 59.53 115 VAL A O 1
ATOM 942 N N . TYR A 1 116 ? 12.395 0.101 -21.863 1.00 56.19 116 TYR A N 1
ATOM 943 C CA . TYR A 1 116 ? 13.107 1.277 -22.373 1.00 56.19 116 TYR A CA 1
ATOM 944 C C . TYR A 1 116 ? 13.388 1.192 -23.880 1.00 56.19 116 TYR A C 1
ATOM 946 O O . TYR A 1 116 ? 13.155 2.171 -24.586 1.00 56.19 116 TYR A O 1
ATOM 954 N N . LYS A 1 117 ? 13.800 0.030 -24.408 1.00 54.09 117 LYS A N 1
ATOM 955 C CA . LYS A 1 117 ? 13.996 -0.171 -25.858 1.00 54.09 117 LYS A CA 1
ATOM 956 C C . LYS A 1 117 ? 12.708 0.006 -26.670 1.00 54.09 117 LYS A C 1
ATOM 958 O O . LYS A 1 117 ? 12.776 0.474 -27.797 1.00 54.09 117 LYS A O 1
ATOM 963 N N . GLN A 1 118 ? 11.545 -0.337 -26.113 1.00 53.19 118 GLN A N 1
ATOM 964 C CA . GLN A 1 118 ? 10.251 -0.178 -26.794 1.00 53.19 118 GLN A CA 1
ATOM 965 C C . GLN A 1 118 ? 9.714 1.262 -26.794 1.00 53.19 118 GLN A C 1
ATOM 967 O O . GLN A 1 118 ? 8.813 1.569 -27.569 1.00 53.19 118 GLN A O 1
ATOM 972 N N . ARG A 1 119 ? 10.225 2.139 -25.920 1.00 48.97 119 ARG A N 1
ATOM 973 C CA . ARG A 1 119 ? 9.754 3.529 -25.777 1.00 48.97 119 ARG A CA 1
ATOM 974 C C . ARG A 1 119 ? 10.680 4.574 -26.393 1.00 48.97 119 ARG A C 1
ATOM 976 O O . ARG A 1 119 ? 10.298 5.740 -26.451 1.00 48.97 119 ARG A O 1
ATOM 983 N N . LEU A 1 120 ? 11.873 4.186 -26.832 1.00 45.62 120 LEU A N 1
ATOM 984 C CA . LEU A 1 120 ? 12.731 5.064 -27.618 1.00 45.62 120 LEU A CA 1
ATOM 985 C C . LEU A 1 120 ? 12.232 5.084 -29.071 1.00 45.62 120 LEU A C 1
ATOM 987 O O . LEU A 1 120 ? 11.886 4.022 -29.596 1.00 45.62 120 LEU A O 1
ATOM 991 N N . PRO A 1 121 ? 12.196 6.254 -29.736 1.00 48.38 121 PRO A N 1
ATOM 992 C CA . PRO A 1 121 ? 12.066 6.276 -31.183 1.00 48.38 121 PRO A CA 1
ATOM 993 C C . PRO A 1 121 ? 13.205 5.432 -31.753 1.00 48.38 121 PRO A C 1
ATOM 995 O O . PRO A 1 121 ? 14.367 5.634 -31.394 1.00 48.38 121 PRO A O 1
ATOM 998 N N . GLN A 1 122 ? 12.857 4.441 -32.575 1.00 54.50 122 GLN A N 1
ATOM 999 C CA . GLN A 1 122 ? 13.856 3.667 -33.303 1.00 54.50 122 GLN A CA 1
ATOM 1000 C C . GLN A 1 122 ? 14.736 4.672 -34.059 1.00 54.50 122 GLN A C 1
ATOM 1002 O O . GLN A 1 122 ? 14.178 5.574 -34.697 1.00 54.50 122 GLN A O 1
ATOM 1007 N N . PRO A 1 123 ? 16.077 4.577 -33.971 1.00 52.75 123 PRO A N 1
ATOM 1008 C CA . PRO A 1 123 ? 16.916 5.356 -34.864 1.00 52.75 123 PRO A CA 1
ATOM 1009 C C . PRO A 1 123 ? 16.469 5.044 -36.299 1.00 52.75 123 PRO A C 1
ATOM 1011 O O . PRO A 1 123 ? 16.087 3.899 -36.570 1.00 52.75 123 PRO A O 1
ATOM 1014 N N . PRO A 1 124 ? 16.436 6.042 -37.198 1.00 46.62 124 PRO A N 1
ATOM 1015 C CA . PRO A 1 124 ? 16.102 5.785 -38.589 1.00 46.62 124 PRO A CA 1
ATOM 1016 C C . PRO A 1 124 ? 16.987 4.641 -39.084 1.00 46.62 124 PRO A C 1
ATOM 1018 O O . PRO A 1 124 ? 18.195 4.652 -38.853 1.00 46.62 124 PRO A O 1
ATOM 1021 N N . LEU A 1 125 ? 16.358 3.625 -39.680 1.00 49.66 125 LEU A N 1
ATOM 1022 C CA . LEU A 1 125 ? 17.067 2.534 -40.335 1.00 49.66 125 LEU A CA 1
ATOM 1023 C C . LEU A 1 125 ? 17.998 3.169 -41.365 1.00 49.66 125 LEU A C 1
ATOM 1025 O O . LEU A 1 125 ? 17.532 3.741 -42.351 1.00 49.66 125 LEU A O 1
ATOM 1029 N N . ASP A 1 126 ? 19.297 3.125 -41.082 1.00 51.59 126 ASP A N 1
ATOM 1030 C CA . ASP A 1 126 ? 20.332 3.556 -42.005 1.00 51.59 126 ASP A CA 1
ATOM 1031 C C . ASP A 1 126 ? 20.350 2.552 -43.160 1.00 51.59 126 ASP A C 1
ATOM 1033 O O . ASP A 1 126 ? 20.932 1.468 -43.081 1.00 51.59 126 ASP A O 1
ATOM 1037 N N . ASN A 1 127 ? 19.584 2.865 -44.204 1.00 53.53 127 ASN A N 1
ATOM 1038 C CA . ASN A 1 127 ? 19.582 2.115 -45.446 1.00 53.53 127 ASN A CA 1
ATOM 1039 C C . ASN A 1 127 ? 20.878 2.438 -46.193 1.00 53.53 127 ASN A C 1
ATOM 1041 O O . ASN A 1 127 ? 20.906 3.336 -47.026 1.00 53.53 127 ASN A O 1
ATOM 1045 N N . GLY A 1 128 ? 21.922 1.671 -45.880 1.00 53.62 128 GLY A N 1
ATOM 1046 C CA . GLY A 1 128 ? 23.014 1.322 -46.783 1.00 53.62 128 GLY A CA 1
ATOM 1047 C C . GLY A 1 128 ? 23.763 2.487 -47.427 1.00 53.62 128 GLY A C 1
ATOM 1048 O O . GLY A 1 128 ? 23.416 2.942 -48.511 1.00 53.62 128 GLY A O 1
ATOM 1049 N N . SER A 1 129 ? 24.900 2.853 -46.840 1.00 51.00 129 SER A N 1
ATOM 1050 C CA . SER A 1 129 ? 26.018 3.402 -47.611 1.00 51.00 129 SER A CA 1
ATOM 1051 C C . SER A 1 129 ? 27.151 2.379 -47.632 1.00 51.00 129 SER A C 1
ATOM 1053 O O . SER A 1 129 ? 28.039 2.386 -46.782 1.00 51.00 129 SER A O 1
ATOM 1055 N N . GLU A 1 130 ? 27.100 1.471 -48.610 1.00 50.94 130 GLU A N 1
ATOM 1056 C CA . GLU A 1 130 ? 28.272 0.720 -49.062 1.00 50.94 130 GLU A CA 1
ATOM 1057 C C . GLU A 1 130 ? 29.280 1.712 -49.655 1.00 50.94 130 GLU A C 1
ATOM 1059 O O . GLU A 1 130 ? 29.220 2.080 -50.827 1.00 50.94 130 GLU A O 1
ATOM 1064 N N . ILE A 1 131 ? 30.229 2.166 -48.842 1.00 49.69 131 ILE A N 1
ATOM 1065 C CA . ILE A 1 131 ? 31.446 2.793 -49.355 1.00 49.69 131 ILE A CA 1
ATOM 1066 C C . ILE A 1 131 ? 32.381 1.678 -49.817 1.00 49.69 131 ILE A C 1
ATOM 1068 O O . ILE A 1 131 ? 33.123 1.085 -49.037 1.00 49.69 131 ILE A O 1
ATOM 1072 N N . SER A 1 132 ? 32.300 1.387 -51.117 1.00 49.06 132 SER A N 1
ATOM 1073 C CA . SER A 1 132 ? 33.290 0.601 -51.849 1.00 49.06 132 SER A CA 1
ATOM 1074 C C . SER A 1 132 ? 34.667 1.247 -51.699 1.00 49.06 132 SER A C 1
ATOM 1076 O O . SER A 1 132 ? 34.897 2.365 -52.160 1.00 49.06 132 SER A O 1
ATOM 1078 N N . ALA A 1 133 ? 35.587 0.545 -51.042 1.00 46.47 133 ALA A N 1
ATOM 1079 C CA . ALA A 1 133 ? 36.992 0.914 -51.001 1.00 46.47 133 ALA A CA 1
ATOM 1080 C C . ALA A 1 133 ? 37.667 0.470 -52.308 1.00 46.47 133 ALA A C 1
ATOM 1082 O O . ALA A 1 133 ? 37.881 -0.720 -52.533 1.00 46.47 133 ALA A O 1
ATOM 1083 N N . THR A 1 134 ? 38.010 1.426 -53.169 1.00 52.34 134 THR A N 1
ATOM 1084 C CA . THR A 1 134 ? 38.921 1.197 -54.298 1.00 52.34 134 THR A CA 1
ATOM 1085 C C . THR A 1 134 ? 40.363 1.249 -53.782 1.00 52.34 134 THR A C 1
ATOM 1087 O O . THR A 1 134 ? 40.723 2.244 -53.148 1.00 52.34 134 THR A O 1
ATOM 1090 N N . PRO A 1 135 ? 41.223 0.248 -54.040 1.00 53.94 135 PRO A N 1
ATOM 1091 C CA . PRO A 1 135 ? 42.648 0.383 -53.778 1.00 53.94 135 PRO A CA 1
ATOM 1092 C C . PRO A 1 135 ? 43.292 1.204 -54.900 1.00 53.94 135 PRO A C 1
ATOM 1094 O O . PRO A 1 135 ? 43.110 0.904 -56.079 1.00 53.94 135 PRO A O 1
ATOM 1097 N N . ALA A 1 136 ? 44.039 2.244 -54.530 1.00 57.09 136 ALA A N 1
ATOM 1098 C CA . ALA A 1 136 ? 44.911 2.957 -55.454 1.00 57.09 136 ALA A CA 1
ATOM 1099 C C . ALA A 1 136 ? 46.146 2.090 -55.748 1.00 57.09 136 ALA A C 1
ATOM 1101 O O . ALA A 1 136 ? 46.856 1.693 -54.820 1.00 57.09 136 ALA A O 1
ATOM 1102 N N . GLY A 1 137 ? 46.350 1.782 -57.028 1.00 53.66 137 GLY A N 1
ATOM 1103 C CA . GLY A 1 137 ? 47.633 1.365 -57.593 1.00 53.66 137 GLY A CA 1
ATOM 1104 C C . GLY A 1 137 ? 48.350 2.550 -58.219 1.00 53.66 137 GLY A C 1
ATOM 1105 O O . GLY A 1 137 ? 47.655 3.540 -58.549 1.00 53.66 137 GLY A O 1
#